Protein AF-A0A2V9UA49-F1 (afdb_monomer)

Foldseek 3Di:
DLVVVLVVLVVLLVVLVVVLVVCVVVVNPVSNVVSVVVNVVSVVVSVVSVVVVVCVVDVVVVVVVVVD

Nearest PDB structures (foldseek):
  6zw4-assembly1_H  TM=9.113E-01  e=6.961E+00  Nostoc punctiforme
  6zw4-assembly1_T  TM=9.113E-01  e=6.961E+00  Nostoc punctiforme
  6zw4-assembly1_GA  TM=9.113E-01  e=6.961E+00  Nostoc punctiforme
  6zw4-assembly1_SA  TM=9.113E-01  e=6.961E+00  Nostoc punctiforme

pLDDT: mean 84.42, std 15.53, range [45.28, 97.19]

Radius of gyration: 16.39 Å; Cα contacts (8 Å, |Δi|>4): 40; chains: 1; bounding box: 33×30×41 Å

Secondary structure (DSSP, 8-state):
-HHHHHHHHHHHHHHHHHHHHHHHHTT-HHHHHHHHHHHHHHHHHHHHHHHHHHHHH-HHHHHHHHH-

Sequence (68 aa):
MIVGVNKVENYEIAIYGSLADFAQQFGFPDAAGLLHLTLEEEKAADAKLTKLAETAINPRAEQERRAA

Solvent-accessible surface area (backbone atoms only — not comparable to full-atom values): 3680 Å² total; per-residue (Å²): 111,71,70,64,52,49,54,51,38,54,51,49,38,55,49,31,50,53,50,20,54,48,24,52,75,73,69,34,62,69,59,19,53,52,30,47,52,51,32,54,52,39,52,53,48,41,52,51,50,49,51,49,48,51,52,75,76,30,74,62,59,64,52,56,68,74,75,110

Structure (mmCIF, N/CA/C/O backbone):
data_AF-A0A2V9UA49-F1
#
_entry.id   AF-A0A2V9UA49-F1
#
loop_
_atom_site.group_PDB
_atom_site.id
_atom_site.type_symbol
_atom_site.label_atom_id
_atom_site.label_alt_id
_atom_site.label_comp_id
_atom_site.label_asym_id
_atom_site.label_entity_id
_atom_site.label_seq_id
_atom_site.pdbx_PDB_ins_code
_atom_site.Cartn_x
_atom_site.Cartn_y
_atom_site.Cartn_z
_atom_site.occupancy
_atom_site.B_iso_or_equiv
_atom_site.auth_seq_id
_atom_site.auth_comp_id
_atom_site.auth_asym_id
_atom_site.auth_atom_id
_atom_site.pdbx_PDB_model_num
ATOM 1 N N . MET A 1 1 ? 9.966 9.904 -15.685 1.00 68.06 1 MET A N 1
ATOM 2 C CA . MET A 1 1 ? 11.185 9.178 -15.256 1.00 68.06 1 MET A CA 1
ATOM 3 C C . MET A 1 1 ? 10.752 8.129 -14.236 1.00 68.06 1 MET A C 1
ATOM 5 O O . MET A 1 1 ? 10.073 8.513 -13.293 1.00 68.06 1 MET A O 1
ATOM 9 N N . ILE A 1 2 ? 11.072 6.842 -14.425 1.00 78.12 2 ILE A N 1
ATOM 10 C CA . ILE A 1 2 ? 10.522 5.730 -13.610 1.00 78.12 2 ILE A CA 1
ATOM 11 C C . ILE A 1 2 ? 10.888 5.856 -12.116 1.00 78.12 2 ILE A C 1
ATOM 13 O O . ILE A 1 2 ? 10.061 5.582 -11.251 1.00 78.12 2 ILE A O 1
ATOM 17 N N . VAL A 1 3 ? 12.078 6.381 -11.810 1.00 79.62 3 VAL A N 1
ATOM 18 C CA . VAL A 1 3 ? 12.555 6.632 -10.434 1.00 79.62 3 VAL A CA 1
ATOM 19 C C . VAL A 1 3 ? 11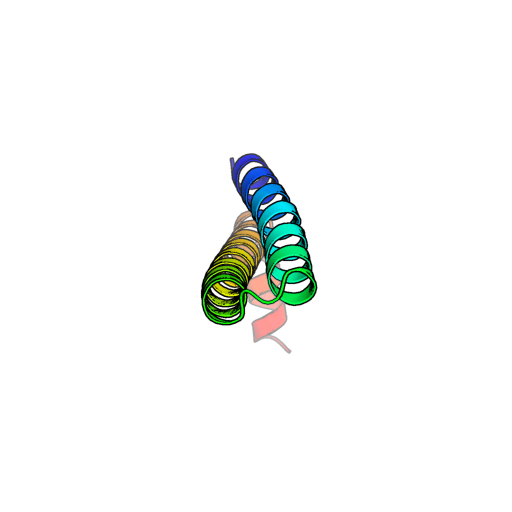.646 7.591 -9.655 1.00 79.62 3 VAL A C 1
ATOM 21 O O . VAL A 1 3 ? 11.435 7.409 -8.462 1.00 79.62 3 VAL A O 1
ATOM 24 N N . GLY A 1 4 ? 11.088 8.606 -10.322 1.00 84.31 4 GLY A N 1
ATOM 25 C CA . GLY A 1 4 ? 10.201 9.572 -9.671 1.00 84.31 4 GLY A CA 1
ATOM 26 C C . GLY A 1 4 ? 8.893 8.938 -9.204 1.00 84.31 4 GLY A C 1
ATOM 27 O O . GLY A 1 4 ? 8.424 9.272 -8.125 1.00 84.31 4 GLY A O 1
ATOM 28 N N . VAL A 1 5 ? 8.352 7.998 -9.985 1.00 86.25 5 VAL A N 1
ATOM 29 C CA . VAL A 1 5 ? 7.100 7.300 -9.656 1.00 86.25 5 VAL A CA 1
ATOM 30 C C . VAL A 1 5 ? 7.333 6.276 -8.544 1.00 86.25 5 VAL A C 1
ATOM 32 O O . VAL A 1 5 ? 6.634 6.332 -7.548 1.00 86.25 5 VAL A O 1
ATOM 35 N N . ASN A 1 6 ? 8.396 5.459 -8.615 1.00 81.31 6 ASN A N 1
ATOM 36 C CA . ASN A 1 6 ? 8.752 4.516 -7.532 1.00 81.31 6 ASN A CA 1
ATOM 37 C C . ASN A 1 6 ? 8.919 5.209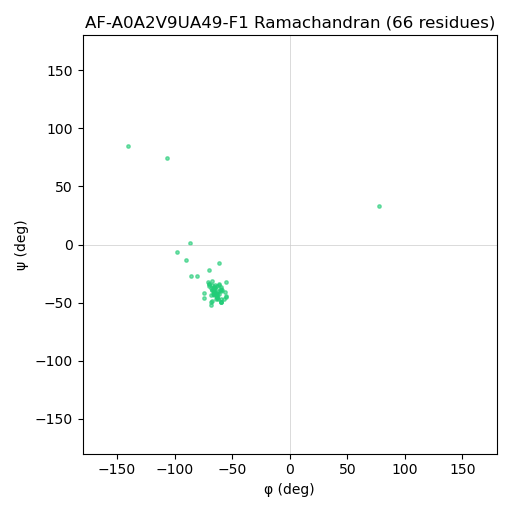 -6.166 1.00 81.31 6 ASN A C 1
ATOM 39 O O . ASN A 1 6 ? 8.640 4.631 -5.120 1.00 81.31 6 ASN A O 1
ATOM 43 N N . LYS A 1 7 ? 9.392 6.463 -6.155 1.00 91.19 7 LYS A N 1
ATOM 44 C CA . LYS A 1 7 ? 9.512 7.244 -4.919 1.00 91.19 7 LYS A CA 1
ATOM 45 C C . LYS A 1 7 ? 8.149 7.619 -4.326 1.00 91.19 7 LYS A C 1
ATOM 47 O O . LYS A 1 7 ? 8.033 7.665 -3.104 1.00 91.19 7 LYS A O 1
ATOM 52 N N . VAL A 1 8 ? 7.170 7.932 -5.173 1.00 91.69 8 VAL A N 1
ATOM 53 C CA . VAL A 1 8 ? 5.797 8.239 -4.744 1.00 91.69 8 VAL A CA 1
ATOM 54 C C . VAL A 1 8 ? 5.152 6.978 -4.174 1.00 91.69 8 VAL A C 1
ATOM 56 O O . VAL A 1 8 ? 4.718 7.002 -3.029 1.00 91.69 8 VAL A O 1
ATOM 59 N N . GLU A 1 9 ? 5.260 5.862 -4.892 1.00 89.81 9 GLU A N 1
ATOM 60 C CA . GLU A 1 9 ? 4.734 4.553 -4.479 1.00 89.81 9 GLU A CA 1
ATOM 61 C C . GLU A 1 9 ? 5.298 4.107 -3.123 1.00 89.81 9 GLU A C 1
ATOM 63 O O . GLU A 1 9 ? 4.559 3.744 -2.213 1.00 89.81 9 GLU A O 1
ATOM 68 N N . ASN A 1 10 ? 6.616 4.220 -2.917 1.00 91.19 10 ASN A N 1
ATOM 69 C CA . ASN A 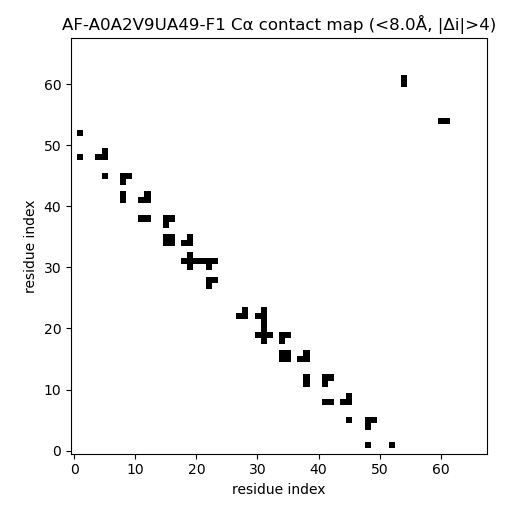1 10 ? 7.224 3.891 -1.623 1.00 91.19 10 ASN A CA 1
ATOM 70 C C . ASN A 1 10 ? 6.702 4.765 -0.474 1.00 91.19 10 ASN A C 1
ATOM 72 O O . ASN A 1 10 ? 6.589 4.299 0.662 1.00 91.19 10 ASN A O 1
ATOM 76 N N . TYR A 1 11 ? 6.411 6.039 -0.747 1.00 94.88 11 TYR A N 1
ATOM 77 C CA . TYR A 1 11 ? 5.836 6.926 0.257 1.00 94.88 11 TYR A CA 1
ATOM 78 C C . TYR A 1 11 ? 4.409 6.501 0.611 1.00 94.88 11 TYR A C 1
ATOM 80 O O . TYR A 1 11 ? 4.068 6.426 1.791 1.00 94.88 11 TYR A O 1
ATOM 88 N N . GLU A 1 12 ? 3.603 6.163 -0.393 1.00 92.62 12 GLU A N 1
ATOM 89 C CA . GLU A 1 12 ? 2.233 5.681 -0.208 1.00 92.62 12 GLU A CA 1
ATOM 90 C C . GLU A 1 12 ? 2.203 4.354 0.554 1.00 92.62 12 GLU A C 1
ATOM 92 O O . GLU A 1 12 ? 1.492 4.248 1.554 1.00 92.62 12 GLU A O 1
ATOM 97 N N . ILE A 1 13 ? 3.065 3.396 0.204 1.00 94.12 13 ILE A N 1
ATOM 98 C CA . ILE A 1 13 ? 3.223 2.124 0.928 1.00 94.12 13 ILE A CA 1
ATOM 99 C C . ILE A 1 13 ? 3.530 2.363 2.416 1.00 94.12 13 ILE A C 1
ATOM 101 O O . ILE A 1 13 ? 2.923 1.736 3.288 1.00 94.12 13 ILE A O 1
ATOM 105 N N . ALA A 1 14 ? 4.443 3.288 2.732 1.00 95.50 14 ALA A N 1
ATOM 106 C CA . ALA A 1 14 ? 4.801 3.594 4.117 1.00 95.50 14 ALA A CA 1
ATOM 107 C C . ALA A 1 14 ? 3.636 4.230 4.901 1.00 95.50 14 ALA A C 1
ATOM 109 O O . ALA A 1 14 ? 3.406 3.891 6.069 1.00 95.50 14 ALA A O 1
ATOM 110 N N . ILE A 1 15 ? 2.892 5.138 4.262 1.00 95.56 15 ILE A N 1
ATOM 111 C CA . ILE A 1 15 ? 1.739 5.820 4.861 1.00 95.56 15 ILE A CA 1
ATOM 112 C C . ILE A 1 15 ? 0.593 4.831 5.089 1.00 95.56 15 ILE A C 1
ATOM 114 O O . ILE A 1 15 ? 0.102 4.732 6.213 1.00 95.56 15 ILE A O 1
ATOM 118 N N . TYR A 1 16 ? 0.191 4.072 4.066 1.00 95.38 16 TYR A N 1
ATOM 119 C CA . TYR A 1 16 ? -0.924 3.128 4.163 1.00 95.38 16 TYR A CA 1
ATOM 120 C C . TYR A 1 16 ? -0.631 1.981 5.127 1.00 95.38 16 TYR A C 1
ATOM 122 O O . TYR A 1 16 ? -1.518 1.611 5.893 1.00 95.38 16 TYR A O 1
ATOM 130 N N . GLY A 1 17 ? 0.611 1.487 5.178 1.00 93.62 17 GLY A N 1
ATOM 131 C CA . GLY A 1 17 ? 1.024 0.513 6.192 1.00 93.62 17 GLY A CA 1
ATOM 132 C C . GLY A 1 17 ? 0.855 1.055 7.613 1.00 93.62 17 GLY A C 1
ATOM 133 O O . GLY A 1 17 ? 0.195 0.433 8.443 1.00 93.62 17 GLY A O 1
ATOM 134 N N . SER A 1 18 ? 1.358 2.267 7.869 1.00 96.19 18 SER A N 1
ATOM 135 C CA . SER A 1 18 ? 1.237 2.905 9.189 1.00 96.19 18 SER A CA 1
ATOM 136 C C . SER A 1 18 ? -0.223 3.184 9.570 1.00 96.19 18 SER A C 1
ATOM 138 O O . SER A 1 18 ? -0.631 2.967 10.710 1.00 96.19 18 SER A O 1
ATOM 140 N N . LEU A 1 19 ? -1.034 3.655 8.618 1.00 95.38 19 LEU A N 1
ATOM 141 C CA . LEU A 1 19 ? -2.454 3.927 8.841 1.00 95.38 19 LEU A CA 1
ATOM 142 C C . LEU A 1 19 ? -3.253 2.646 9.089 1.00 95.38 19 LEU A C 1
ATOM 144 O O . LEU A 1 19 ? -4.138 2.656 9.945 1.00 95.38 19 LEU A O 1
ATOM 148 N N . ALA A 1 20 ?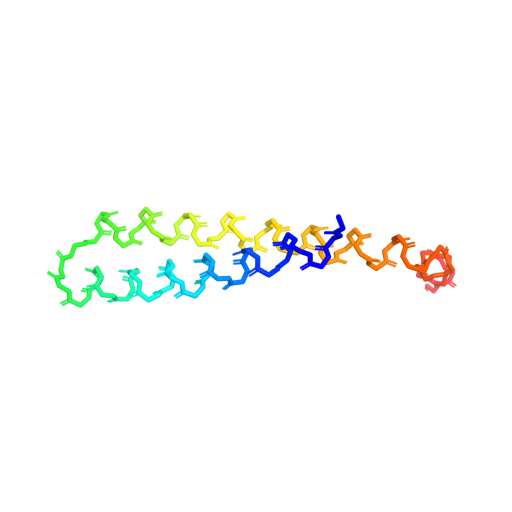 -2.954 1.557 8.377 1.00 94.25 20 ALA A N 1
ATOM 149 C CA . ALA A 1 20 ? -3.607 0.269 8.587 1.00 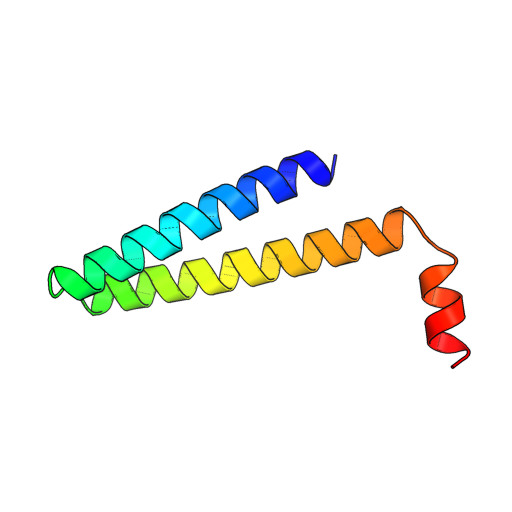94.25 20 ALA A CA 1
ATOM 150 C C . ALA A 1 20 ? -3.316 -0.267 9.997 1.00 94.25 20 ALA A C 1
ATOM 152 O O . ALA A 1 20 ? -4.242 -0.686 10.696 1.00 94.25 20 ALA A O 1
ATOM 153 N N . ASP A 1 21 ? -2.063 -0.168 10.451 1.00 94.94 21 ASP A N 1
ATOM 154 C CA . ASP A 1 21 ? -1.660 -0.562 11.805 1.00 94.94 21 ASP A CA 1
ATOM 155 C C . ASP A 1 21 ? -2.357 0.285 12.877 1.00 94.94 21 ASP A C 1
ATOM 157 O O . ASP A 1 21 ? -2.845 -0.248 13.878 1.00 94.94 21 ASP A O 1
ATOM 161 N N . PHE A 1 22 ? -2.464 1.601 12.671 1.00 96.56 22 PHE A N 1
ATOM 162 C CA . PHE A 1 22 ? -3.213 2.466 13.583 1.00 96.56 22 PHE A CA 1
ATOM 163 C C . PHE A 1 22 ? -4.710 2.154 13.582 1.00 96.56 22 PHE A C 1
ATOM 165 O O . PHE A 1 22 ? -5.318 2.084 14.650 1.00 96.56 22 PHE A O 1
ATOM 172 N N . ALA A 1 23 ? -5.312 1.915 12.416 1.00 95.50 23 ALA A N 1
ATOM 173 C CA . ALA A 1 23 ? -6.718 1.536 12.318 1.00 95.50 23 ALA A CA 1
ATOM 174 C C . ALA A 1 23 ? -7.005 0.230 13.077 1.00 95.50 23 ALA A C 1
ATOM 176 O O . ALA A 1 23 ? -8.020 0.142 13.770 1.00 95.50 23 ALA A O 1
ATOM 177 N N . GLN A 1 24 ? -6.092 -0.748 13.036 1.00 92.88 24 GLN A N 1
ATOM 178 C CA . GLN A 1 24 ? -6.199 -1.957 13.859 1.00 92.88 24 GLN A CA 1
ATOM 179 C C . GLN A 1 24 ? -6.106 -1.644 15.358 1.00 92.88 24 GLN A C 1
ATOM 181 O O . GLN A 1 24 ? -6.947 -2.106 16.129 1.00 92.88 24 GLN A O 1
ATOM 186 N N . GLN A 1 25 ? -5.130 -0.830 15.775 1.00 95.69 25 GLN A N 1
ATOM 187 C CA . GLN A 1 25 ? -4.926 -0.474 17.187 1.00 95.69 25 GLN A CA 1
ATOM 188 C C . GLN A 1 25 ? -6.110 0.293 17.793 1.00 95.69 25 GLN A C 1
ATOM 190 O O . GLN A 1 25 ? -6.446 0.081 18.957 1.00 95.69 25 GLN A O 1
ATOM 195 N N . PHE A 1 26 ? -6.762 1.157 17.014 1.00 96.00 26 PHE A N 1
ATOM 196 C CA . PHE A 1 26 ? -7.924 1.930 17.463 1.00 96.00 26 PHE A CA 1
ATOM 197 C C . PHE A 1 26 ? -9.264 1.195 17.306 1.00 96.00 26 PHE A C 1
ATOM 199 O O . PHE A 1 26 ? -10.302 1.745 17.668 1.00 96.00 26 PHE A O 1
ATOM 206 N N . GLY A 1 27 ? -9.260 -0.049 16.812 1.00 96.06 27 GLY A N 1
ATOM 207 C CA . GLY A 1 27 ? -10.473 -0.860 16.691 1.00 96.06 27 GLY A CA 1
ATOM 208 C C . GLY A 1 27 ? -11.365 -0.479 15.506 1.00 96.06 27 GLY A C 1
ATOM 209 O O . GLY A 1 27 ? -12.584 -0.606 15.598 1.00 96.06 27 GLY A O 1
ATOM 210 N N . PHE A 1 28 ? -10.773 -0.038 14.392 1.00 96.56 28 PHE A N 1
ATOM 211 C CA . PHE A 1 28 ? -11.458 0.261 13.130 1.00 96.56 28 PHE A CA 1
ATOM 212 C C . PHE A 1 28 ? -11.168 -0.821 12.067 1.00 96.56 28 PHE A C 1
ATOM 214 O O . PHE A 1 28 ? -10.397 -0.578 11.134 1.00 96.56 28 PHE A O 1
ATOM 221 N N . PRO A 1 29 ? -11.762 -2.027 12.174 1.00 92.56 29 PRO A N 1
ATOM 222 C CA . PRO A 1 29 ? -11.425 -3.163 11.311 1.00 92.56 29 PRO A CA 1
ATOM 223 C C . PRO A 1 29 ? -11.774 -2.931 9.835 1.00 92.56 29 PRO A C 1
ATOM 225 O O . PRO A 1 29 ? -10.998 -3.320 8.966 1.00 92.56 29 PRO A O 1
ATOM 228 N N . ASP A 1 30 ? -12.885 -2.248 9.543 1.00 94.69 30 ASP A N 1
ATOM 229 C CA . ASP A 1 30 ? -13.291 -1.950 8.163 1.00 94.69 30 ASP A CA 1
ATOM 230 C C . ASP A 1 30 ? -12.303 -0.990 7.489 1.00 94.69 30 ASP A C 1
ATOM 232 O O . ASP A 1 30 ? -11.885 -1.205 6.352 1.00 94.69 30 ASP A O 1
ATOM 236 N N . ALA A 1 31 ? -11.865 0.043 8.219 1.00 94.50 31 ALA A N 1
ATOM 237 C CA . ALA A 1 31 ? -10.858 0.981 7.736 1.00 94.50 31 ALA A CA 1
ATOM 238 C C . ALA A 1 31 ? -9.504 0.288 7.539 1.00 94.50 31 ALA A C 1
ATOM 240 O O . ALA A 1 31 ? -8.873 0.476 6.504 1.00 94.50 31 ALA A O 1
ATOM 241 N N . ALA A 1 32 ? -9.082 -0.558 8.484 1.00 95.25 32 ALA A N 1
ATOM 242 C CA . ALA A 1 32 ? -7.861 -1.347 8.346 1.00 95.25 32 ALA A CA 1
ATOM 243 C C . ALA A 1 32 ? -7.909 -2.272 7.119 1.00 95.25 32 ALA A C 1
ATOM 245 O O . ALA A 1 32 ? -6.914 -2.391 6.410 1.00 95.25 32 ALA A O 1
ATOM 246 N N . GLY A 1 33 ? -9.060 -2.896 6.848 1.00 95.00 33 GLY A N 1
ATOM 247 C CA . GLY A 1 33 ? -9.263 -3.735 5.667 1.00 95.00 33 GLY A CA 1
ATOM 248 C C . GLY A 1 33 ? -9.134 -2.956 4.358 1.00 95.00 33 GLY A C 1
ATOM 249 O O . GLY A 1 33 ? -8.431 -3.399 3.453 1.00 95.00 33 GLY A O 1
ATOM 250 N N . LEU A 1 34 ? -9.753 -1.774 4.273 1.00 97.19 34 LEU A N 1
ATOM 251 C CA . LEU A 1 34 ? -9.638 -0.899 3.101 1.00 97.19 34 LEU A CA 1
ATOM 252 C C . LEU A 1 34 ? -8.205 -0.388 2.902 1.00 97.19 34 LEU A C 1
ATOM 254 O O . LEU A 1 34 ? -7.700 -0.413 1.786 1.00 97.19 34 LEU A O 1
ATOM 258 N N . LEU A 1 35 ? -7.532 0.019 3.981 1.00 96.31 35 LEU A N 1
ATOM 259 C CA . LEU A 1 35 ? -6.146 0.493 3.930 1.00 96.31 35 LEU A CA 1
ATOM 260 C C . LEU A 1 35 ? -5.177 -0.622 3.516 1.00 96.31 35 LEU A C 1
ATOM 262 O O . LEU A 1 35 ? -4.252 -0.363 2.753 1.00 96.31 35 LEU A O 1
ATOM 266 N N . HIS A 1 36 ? -5.408 -1.862 3.963 1.00 94.88 36 HIS A N 1
ATOM 267 C CA . HIS A 1 36 ? -4.649 -3.025 3.491 1.00 94.88 36 HIS A CA 1
ATOM 268 C C . HIS A 1 36 ? -4.907 -3.327 2.018 1.00 94.88 36 HIS A C 1
ATOM 270 O O . HIS A 1 36 ? -3.966 -3.648 1.301 1.00 94.88 36 HIS A O 1
ATOM 276 N N . LEU A 1 37 ? -6.150 -3.197 1.544 1.00 96.69 37 LEU A N 1
ATOM 277 C CA . LEU A 1 37 ? -6.453 -3.376 0.124 1.00 96.69 37 LEU A CA 1
ATOM 278 C C . LEU A 1 37 ? -5.674 -2.369 -0.732 1.00 96.69 37 LEU A C 1
ATOM 280 O O . LEU A 1 37 ? -4.985 -2.779 -1.662 1.00 96.69 37 LEU A O 1
ATOM 284 N N . THR A 1 38 ? -5.719 -1.083 -0.372 1.00 95.44 38 THR A N 1
ATOM 285 C CA . THR A 1 38 ? -4.954 -0.037 -1.067 1.00 95.44 38 THR A CA 1
ATOM 286 C C . THR A 1 38 ? -3.449 -0.289 -0.977 1.00 95.44 38 THR A C 1
ATOM 288 O O . THR A 1 38 ? -2.754 -0.212 -1.981 1.00 95.44 38 THR A O 1
ATOM 291 N N . LEU A 1 39 ? -2.932 -0.689 0.190 1.00 94.25 39 LEU A N 1
ATOM 292 C CA . LEU A 1 39 ? -1.519 -1.038 0.358 1.00 94.25 39 LEU A CA 1
ATOM 293 C C . LEU A 1 39 ? -1.062 -2.147 -0.607 1.00 94.25 39 LEU A C 1
ATOM 295 O O . LEU A 1 39 ? 0.046 -2.080 -1.142 1.00 94.25 39 LEU A O 1
ATOM 299 N N . GLU A 1 40 ? -1.883 -3.175 -0.819 1.00 95.88 40 GLU A N 1
ATOM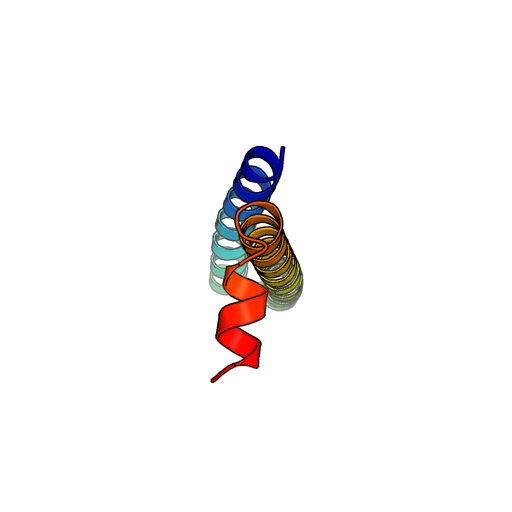 300 C CA . GLU A 1 40 ? -1.567 -4.251 -1.764 1.00 95.88 40 GLU A CA 1
ATOM 301 C C . GLU A 1 40 ? -1.630 -3.783 -3.227 1.00 95.88 40 GLU A C 1
ATOM 303 O O . GLU A 1 40 ? -0.822 -4.231 -4.046 1.00 95.88 40 GLU A O 1
ATOM 308 N N . G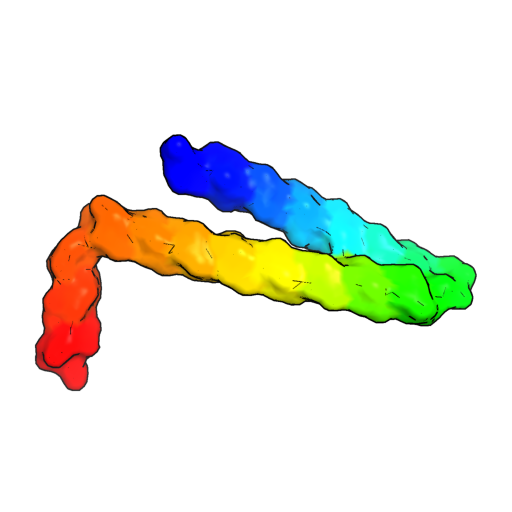LU A 1 41 ? -2.531 -2.853 -3.557 1.00 95.44 41 GLU A N 1
ATOM 309 C CA . GLU A 1 41 ? -2.582 -2.215 -4.878 1.00 95.44 41 GLU A CA 1
ATOM 310 C C . GLU A 1 41 ? -1.298 -1.423 -5.174 1.00 95.44 41 GLU A C 1
ATOM 312 O O . GLU A 1 41 ? -0.693 -1.648 -6.230 1.00 95.44 41 GLU A O 1
ATOM 317 N N . GLU A 1 42 ? -0.820 -0.602 -4.230 1.00 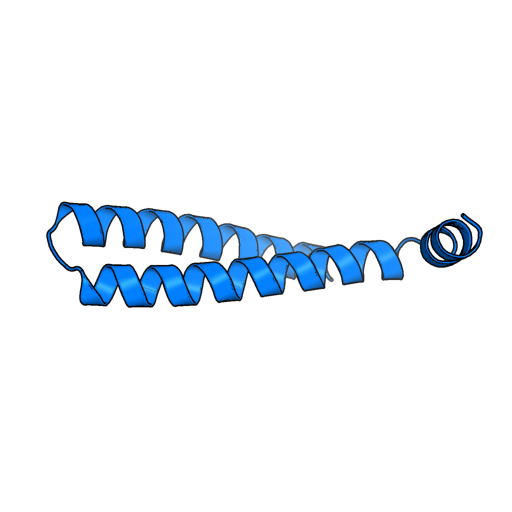94.06 42 GLU A N 1
ATOM 318 C CA . GLU A 1 42 ? 0.421 0.178 -4.399 1.00 94.06 42 GLU A CA 1
ATOM 319 C C . GLU A 1 42 ? 1.658 -0.728 -4.486 1.00 94.06 42 GLU A C 1
ATOM 321 O O . GLU A 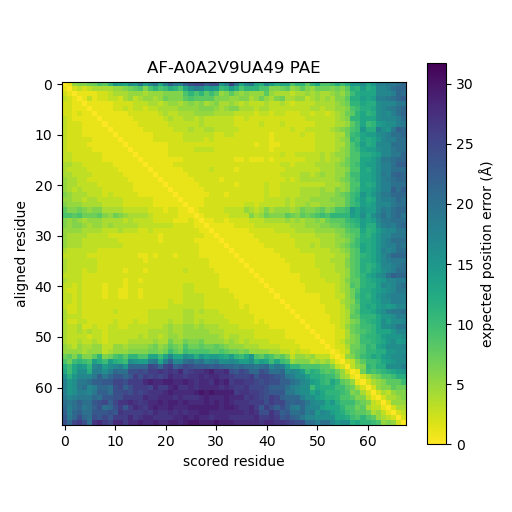1 42 ? 2.511 -0.572 -5.359 1.00 94.06 42 GLU A O 1
ATOM 326 N N . LYS A 1 43 ? 1.745 -1.784 -3.664 1.00 93.00 43 LYS A N 1
ATOM 327 C CA . LYS A 1 43 ? 2.833 -2.777 -3.793 1.00 93.00 43 LYS A CA 1
ATOM 328 C C . LYS A 1 43 ? 2.848 -3.437 -5.171 1.00 93.00 43 LYS A C 1
ATOM 330 O O . LYS A 1 43 ? 3.915 -3.705 -5.730 1.00 93.00 43 LYS A O 1
ATOM 335 N N . ALA A 1 44 ? 1.673 -3.727 -5.730 1.00 94.44 44 ALA A N 1
ATOM 336 C CA . ALA A 1 44 ? 1.574 -4.298 -7.066 1.00 94.44 44 ALA A CA 1
ATOM 337 C C . ALA A 1 44 ? 1.969 -3.288 -8.158 1.00 94.44 44 ALA A C 1
ATOM 339 O O . ALA A 1 44 ? 2.529 -3.693 -9.185 1.00 94.44 44 ALA A O 1
ATOM 340 N N . ALA A 1 45 ? 1.687 -1.998 -7.966 1.00 92.12 45 ALA A N 1
ATOM 341 C CA . ALA A 1 45 ? 2.123 -0.927 -8.857 1.00 92.12 45 ALA A CA 1
ATOM 342 C C . ALA A 1 45 ? 3.648 -0.731 -8.806 1.00 92.12 45 ALA A C 1
ATOM 344 O O . ALA A 1 45 ? 4.293 -0.806 -9.860 1.00 92.12 45 ALA A O 1
ATOM 345 N N . ASP A 1 46 ? 4.243 -0.631 -7.615 1.00 92.19 46 ASP A N 1
ATOM 346 C CA . ASP A 1 46 ? 5.698 -0.572 -7.404 1.00 92.19 46 ASP A CA 1
ATOM 347 C C . ASP A 1 46 ? 6.421 -1.770 -8.048 1.00 92.19 46 ASP A C 1
ATOM 349 O O . ASP A 1 46 ? 7.383 -1.599 -8.803 1.00 92.19 46 ASP A O 1
ATOM 353 N N . ALA A 1 47 ? 5.894 -2.990 -7.887 1.00 90.69 47 ALA A N 1
ATOM 354 C CA . ALA A 1 47 ? 6.463 -4.184 -8.517 1.00 90.69 47 ALA A CA 1
ATOM 355 C C . ALA A 1 47 ? 6.430 -4.119 -10.058 1.00 90.69 47 ALA A C 1
ATOM 357 O O . ALA A 1 47 ? 7.391 -4.512 -10.733 1.00 90.69 47 ALA A O 1
ATOM 358 N N . LYS A 1 48 ? 5.340 -3.603 -10.644 1.00 90.56 48 LYS A N 1
ATOM 359 C CA . LYS A 1 48 ? 5.244 -3.393 -12.101 1.00 90.56 48 LYS A CA 1
ATOM 360 C C . LYS A 1 48 ? 6.229 -2.327 -12.571 1.00 90.56 48 LYS A C 1
ATOM 362 O O . LYS A 1 48 ? 6.846 -2.506 -13.621 1.00 90.56 48 LYS A O 1
ATOM 367 N N . LEU A 1 49 ? 6.391 -1.246 -11.811 1.00 88.25 49 LEU A N 1
ATOM 368 C CA . LEU A 1 49 ? 7.327 -0.167 -12.123 1.00 88.25 49 LEU A CA 1
ATOM 369 C C . LEU A 1 49 ? 8.780 -0.624 -12.008 1.00 88.25 49 LEU A C 1
ATOM 371 O O . LEU A 1 49 ? 9.581 -0.285 -12.879 1.00 88.25 49 LEU A O 1
ATOM 375 N N . THR A 1 50 ? 9.103 -1.438 -11.005 1.00 87.00 50 THR A N 1
ATOM 376 C CA . THR A 1 50 ? 10.412 -2.085 -10.856 1.00 87.00 50 THR A CA 1
ATOM 377 C C . THR A 1 50 ? 10.711 -2.970 -12.062 1.00 87.00 50 THR A C 1
ATOM 379 O O . THR A 1 50 ? 11.735 -2.793 -12.721 1.00 87.00 50 THR A O 1
ATOM 382 N N . LYS A 1 51 ? 9.771 -3.837 -12.457 1.00 87.12 51 LYS A N 1
ATOM 383 C CA . LYS A 1 51 ? 9.920 -4.671 -13.661 1.00 87.12 51 LYS A CA 1
ATOM 384 C C . LYS A 1 51 ? 10.071 -3.834 -14.937 1.00 87.12 51 LYS A C 1
ATOM 386 O O . LYS A 1 51 ? 10.852 -4.175 -15.829 1.00 87.12 51 LYS A O 1
ATOM 391 N N . LEU A 1 52 ? 9.333 -2.730 -15.048 1.00 85.19 52 LEU A N 1
ATOM 392 C CA . LEU A 1 52 ? 9.462 -1.809 -16.176 1.00 85.19 52 LEU A CA 1
ATOM 393 C C . LEU A 1 52 ? 10.836 -1.122 -16.184 1.00 85.19 52 LEU A C 1
ATOM 395 O O . LEU A 1 52 ? 11.424 -0.954 -17.248 1.00 85.19 52 LEU A O 1
ATOM 399 N N . ALA A 1 53 ? 11.372 -0.759 -15.018 1.00 81.75 53 ALA A N 1
ATOM 400 C CA . ALA A 1 53 ? 12.716 -0.201 -14.897 1.00 81.75 53 ALA A CA 1
ATOM 401 C C . ALA A 1 53 ? 13.785 -1.213 -15.335 1.00 81.75 53 ALA A C 1
ATOM 403 O O . ALA A 1 53 ? 14.663 -0.867 -16.123 1.00 81.75 53 ALA A O 1
ATOM 404 N N . GLU A 1 54 ? 13.685 -2.464 -14.881 1.00 81.56 54 GLU A N 1
ATOM 405 C CA . GLU A 1 54 ? 14.608 -3.546 -15.247 1.00 81.56 54 GLU A CA 1
ATOM 406 C C . GLU A 1 54 ? 14.610 -3.807 -16.759 1.00 81.56 54 GLU A C 1
ATOM 408 O O . GLU A 1 54 ? 15.668 -3.872 -17.387 1.00 81.56 54 GLU A O 1
ATOM 413 N N . THR A 1 55 ? 13.421 -3.897 -17.359 1.00 77.12 55 THR A N 1
ATOM 414 C CA . THR A 1 55 ? 13.264 -4.133 -18.804 1.00 77.12 55 THR A CA 1
ATOM 415 C C . THR A 1 55 ? 13.689 -2.931 -19.649 1.00 77.12 55 THR A C 1
ATOM 417 O O . THR A 1 55 ? 14.285 -3.115 -20.710 1.00 77.12 55 THR A O 1
ATOM 420 N N . ALA A 1 56 ? 13.450 -1.702 -19.179 1.00 70.19 56 ALA A N 1
ATOM 421 C CA . ALA A 1 56 ? 13.884 -0.482 -19.861 1.00 70.19 56 ALA A CA 1
ATOM 422 C C . ALA A 1 56 ? 15.407 -0.272 -19.802 1.00 70.19 56 ALA A C 1
ATOM 424 O O . ALA A 1 56 ? 15.982 0.288 -20.735 1.00 70.19 56 ALA A O 1
ATOM 425 N N . ILE A 1 57 ? 16.063 -0.707 -18.721 1.00 60.31 57 ILE A N 1
ATOM 426 C CA . ILE A 1 57 ? 17.514 -0.560 -18.533 1.00 60.31 57 ILE A CA 1
ATOM 427 C C . ILE A 1 57 ? 18.284 -1.718 -19.185 1.00 60.31 57 ILE A C 1
ATOM 429 O O . ILE A 1 57 ? 19.429 -1.518 -19.593 1.00 60.31 57 ILE A O 1
ATOM 433 N N . ASN A 1 58 ? 17.690 -2.910 -19.332 1.00 53.09 58 ASN A N 1
ATOM 434 C CA . ASN A 1 58 ? 18.426 -4.067 -19.837 1.00 53.09 58 ASN A CA 1
ATOM 435 C C . ASN A 1 58 ? 17.628 -4.969 -20.804 1.00 53.09 58 ASN A C 1
ATOM 437 O O . ASN A 1 58 ? 17.146 -6.032 -20.407 1.00 53.09 58 ASN A O 1
ATOM 441 N N . PRO A 1 59 ? 17.584 -4.649 -22.113 1.00 55.09 59 PRO A N 1
ATOM 442 C CA . PRO A 1 59 ? 17.043 -5.568 -23.119 1.00 55.09 59 PRO A CA 1
ATOM 443 C C . PRO A 1 59 ? 17.817 -6.902 -23.219 1.00 55.09 59 PRO A C 1
ATOM 445 O O . PRO A 1 59 ? 17.284 -7.867 -23.765 1.00 55.09 59 PRO A O 1
ATOM 448 N N . ARG A 1 60 ? 19.045 -7.002 -22.675 1.00 52.22 60 ARG A N 1
ATOM 449 C CA . ARG A 1 60 ? 19.802 -8.268 -22.587 1.00 52.22 60 ARG A CA 1
ATOM 450 C C . ARG A 1 60 ? 19.370 -9.164 -21.417 1.00 52.22 60 ARG A C 1
ATOM 452 O O . ARG A 1 60 ? 19.474 -10.379 -21.554 1.00 52.22 60 ARG A O 1
ATOM 459 N N . ALA A 1 61 ? 18.828 -8.616 -20.324 1.00 56.56 61 ALA A N 1
ATOM 460 C CA . ALA A 1 61 ? 18.345 -9.424 -19.192 1.00 56.56 61 ALA A CA 1
ATOM 461 C C . ALA A 1 61 ? 17.155 -10.320 -19.584 1.00 56.56 61 ALA A C 1
ATOM 463 O O . ALA A 1 61 ? 17.053 -11.460 -19.136 1.00 56.56 61 ALA A O 1
ATOM 464 N N . GLU A 1 62 ? 16.287 -9.834 -20.475 1.00 56.12 62 GLU A N 1
ATOM 465 C CA . GLU A 1 62 ? 15.161 -10.605 -21.020 1.00 56.12 62 GLU A CA 1
ATOM 466 C C . GLU A 1 62 ? 15.638 -11.764 -21.925 1.00 56.12 62 GLU A C 1
ATOM 468 O O . GLU A 1 62 ? 15.003 -12.818 -21.975 1.00 56.12 62 GLU A O 1
ATOM 473 N N . GLN A 1 63 ? 16.774 -11.601 -22.621 1.00 54.69 63 GLN A N 1
ATOM 474 C CA . GLN A 1 63 ? 17.370 -12.650 -23.462 1.00 54.69 63 GLN A CA 1
ATOM 475 C C . GLN A 1 63 ? 18.044 -13.756 -22.641 1.00 54.69 63 GLN A C 1
ATOM 477 O O . GLN A 1 63 ? 17.854 -14.927 -22.959 1.00 54.69 63 GLN A O 1
ATOM 482 N N . GLU A 1 64 ? 18.774 -13.420 -21.573 1.00 51.69 64 GLU A N 1
ATOM 483 C CA . GLU A 1 64 ? 19.413 -14.430 -20.711 1.00 51.69 64 GLU A CA 1
ATOM 484 C C . GLU A 1 64 ? 18.388 -15.273 -19.940 1.00 51.69 64 GLU A C 1
ATOM 486 O O . GLU A 1 64 ? 18.565 -16.482 -19.813 1.00 51.69 64 GLU A O 1
ATOM 491 N N . ARG A 1 65 ? 17.259 -14.687 -19.515 1.00 53.69 65 ARG A N 1
ATOM 492 C CA . ARG A 1 65 ? 16.180 -15.427 -18.830 1.00 53.69 65 ARG A CA 1
ATOM 493 C C . ARG A 1 65 ? 15.409 -16.400 -19.726 1.00 53.69 65 ARG A C 1
ATOM 495 O O . ARG A 1 65 ? 14.761 -17.296 -19.205 1.00 53.69 65 ARG A O 1
ATOM 502 N N . ARG A 1 66 ? 15.431 -16.203 -21.049 1.00 52.34 66 ARG A N 1
ATOM 503 C CA . ARG A 1 66 ? 14.827 -17.123 -22.034 1.00 52.34 66 ARG A CA 1
ATOM 504 C C . ARG A 1 66 ? 15.795 -18.204 -22.522 1.00 52.34 66 ARG A C 1
ATOM 506 O O . ARG A 1 66 ? 15.354 -19.131 -23.194 1.00 52.34 66 ARG A O 1
ATOM 513 N N . ALA A 1 67 ? 17.088 -18.053 -22.242 1.00 52.72 67 ALA A N 1
ATOM 514 C CA . ALA A 1 67 ? 18.137 -18.988 -22.639 1.00 52.72 67 ALA A CA 1
ATOM 515 C C . ALA A 1 67 ? 18.535 -19.978 -21.523 1.00 52.72 67 ALA A C 1
ATOM 517 O O . ALA A 1 67 ? 19.327 -20.881 -21.789 1.00 52.72 67 ALA A O 1
ATOM 518 N N . ALA A 1 68 ? 17.996 -19.809 -20.310 1.00 45.28 68 ALA A N 1
ATOM 519 C CA . ALA A 1 68 ? 18.138 -20.708 -19.160 1.00 45.28 68 ALA A CA 1
ATOM 520 C C . ALA A 1 68 ? 16.847 -21.505 -18.933 1.00 45.28 68 ALA A C 1
ATOM 522 O O . ALA A 1 68 ? 16.959 -22.685 -18.533 1.00 45.28 68 ALA A O 1
#

Mean predicted aligned error: 7.69 Å